Protein AF-A0AAD4E371-F1 (afdb_monomer)

Radius of gyration: 17.2 Å; Cα contacts (8 Å, |Δi|>4): 308; chains: 1; bounding box: 48×37×52 Å

Structure (mmCIF, N/CA/C/O backbone):
data_AF-A0AAD4E371-F1
#
_entry.id   AF-A0AAD4E371-F1
#
loop_
_atom_site.group_PDB
_atom_site.id
_atom_site.type_symbol
_atom_site.label_atom_id
_atom_site.label_alt_id
_atom_site.label_comp_id
_atom_site.label_asym_id
_atom_site.label_entity_id
_atom_site.label_seq_id
_atom_site.pdbx_PDB_ins_code
_atom_site.Cartn_x
_atom_site.Cartn_y
_atom_site.Cartn_z
_atom_site.occupancy
_atom_site.B_iso_or_equiv
_atom_site.auth_seq_id
_atom_site.auth_comp_id
_atom_site.auth_asym_id
_atom_site.auth_atom_id
_atom_site.pdbx_PDB_model_num
ATOM 1 N N . LEU A 1 1 ? 4.417 2.775 -13.208 1.00 77.50 1 LEU A N 1
ATOM 2 C CA . LEU A 1 1 ? 3.669 2.835 -11.925 1.00 77.50 1 LEU A CA 1
ATOM 3 C C . LEU A 1 1 ? 3.104 4.228 -11.634 1.00 77.50 1 LEU A C 1
ATOM 5 O O . LEU A 1 1 ? 1.901 4.334 -11.430 1.00 77.50 1 LEU A O 1
ATOM 9 N N . GLN A 1 2 ? 3.917 5.288 -11.695 1.00 80.25 2 GLN A N 1
ATOM 10 C CA . GLN A 1 2 ? 3.514 6.669 -11.371 1.00 80.25 2 GLN A CA 1
ATOM 11 C C . GLN A 1 2 ? 2.260 7.169 -12.106 1.00 80.25 2 GLN A C 1
ATOM 13 O O . GLN A 1 2 ? 1.297 7.570 -11.461 1.00 80.25 2 GLN A O 1
ATOM 18 N N . THR A 1 3 ? 2.234 7.093 -13.438 1.00 78.88 3 THR A N 1
ATOM 19 C CA . THR A 1 3 ? 1.135 7.654 -14.246 1.00 78.88 3 THR A CA 1
ATOM 20 C C . THR A 1 3 ? -0.135 6.806 -14.201 1.00 78.88 3 THR A C 1
ATOM 22 O O . THR A 1 3 ? -1.232 7.333 -14.089 1.00 78.88 3 THR A O 1
ATOM 25 N N . ILE A 1 4 ? 0.012 5.480 -14.272 1.00 83.75 4 ILE A N 1
ATOM 26 C CA . ILE A 1 4 ? -1.114 4.549 -14.436 1.00 83.75 4 ILE A CA 1
ATOM 27 C C . ILE A 1 4 ? -1.814 4.261 -13.098 1.00 83.75 4 ILE A C 1
ATOM 29 O O . ILE A 1 4 ? -3.037 4.234 -13.033 1.00 83.75 4 ILE A O 1
ATOM 33 N N . PHE A 1 5 ? -1.045 4.070 -12.023 1.00 80.50 5 PHE A N 1
ATOM 34 C CA . PHE A 1 5 ? -1.573 3.761 -10.688 1.00 80.50 5 PHE A CA 1
ATOM 35 C C . PHE A 1 5 ? -1.653 5.004 -9.784 1.00 80.50 5 PHE A C 1
ATOM 37 O O . PHE A 1 5 ? -2.021 4.909 -8.614 1.00 80.50 5 PHE A O 1
ATOM 44 N N . GLY A 1 6 ? -1.265 6.182 -10.288 1.00 83.31 6 GLY A N 1
ATOM 45 C CA . GLY A 1 6 ? -1.187 7.413 -9.497 1.00 83.31 6 GLY A CA 1
ATOM 46 C C . GLY A 1 6 ? -0.118 7.372 -8.396 1.00 83.31 6 GLY A C 1
ATOM 47 O O . GLY A 1 6 ? -0.214 8.125 -7.425 1.00 83.31 6 GLY A O 1
ATOM 48 N N . ALA A 1 7 ? 0.872 6.484 -8.513 1.00 84.31 7 ALA A N 1
ATOM 49 C CA . ALA A 1 7 ? 1.921 6.247 -7.525 1.00 84.31 7 ALA A CA 1
ATOM 50 C C . ALA A 1 7 ? 3.116 7.195 -7.719 1.00 84.31 7 ALA A C 1
ATOM 52 O O . ALA A 1 7 ? 4.220 6.748 -8.011 1.00 84.31 7 ALA A O 1
ATOM 53 N N . ILE A 1 8 ? 2.865 8.506 -7.647 1.00 86.31 8 ILE A N 1
ATOM 54 C CA . ILE A 1 8 ? 3.828 9.577 -7.977 1.00 86.31 8 ILE A CA 1
ATOM 55 C C . ILE A 1 8 ? 5.125 9.419 -7.167 1.00 86.31 8 ILE A C 1
ATOM 57 O O . ILE A 1 8 ? 6.214 9.380 -7.737 1.00 86.31 8 ILE A O 1
ATOM 61 N N . ASP A 1 9 ? 4.993 9.185 -5.863 1.00 87.94 9 ASP A N 1
ATOM 62 C CA . ASP A 1 9 ? 6.121 9.103 -4.926 1.00 87.94 9 ASP A CA 1
ATOM 63 C C . ASP A 1 9 ? 6.618 7.668 -4.706 1.00 87.94 9 ASP A C 1
ATOM 65 O O . ASP A 1 9 ? 7.181 7.343 -3.663 1.00 87.94 9 ASP A O 1
ATOM 69 N N . PHE A 1 10 ? 6.409 6.785 -5.688 1.00 89.62 10 PHE A N 1
ATOM 70 C CA . PHE A 1 10 ? 6.782 5.376 -5.576 1.00 89.62 10 PHE A CA 1
ATOM 71 C C . PHE A 1 10 ? 8.286 5.165 -5.352 1.00 89.62 10 PHE A C 1
ATOM 73 O O . PHE A 1 10 ? 8.659 4.436 -4.441 1.00 89.62 10 PHE A O 1
ATOM 80 N N . ILE A 1 11 ? 9.153 5.809 -6.145 1.00 91.50 11 ILE A N 1
ATOM 81 C CA . ILE A 1 11 ? 10.614 5.642 -6.027 1.00 91.50 11 ILE A CA 1
ATOM 82 C C . ILE A 1 11 ? 11.154 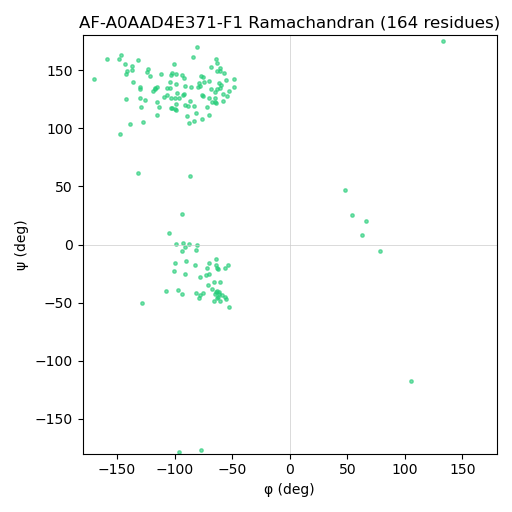6.176 -4.694 1.00 91.50 11 ILE A C 1
ATOM 84 O O . ILE A 1 11 ? 11.859 5.422 -4.026 1.00 91.50 11 ILE A O 1
ATOM 88 N N . PRO A 1 12 ? 10.812 7.403 -4.246 1.00 91.06 12 PRO A N 1
ATOM 89 C CA . PRO A 1 12 ? 11.199 7.862 -2.914 1.00 91.06 12 PRO A CA 1
ATOM 90 C C . PRO A 1 12 ? 10.725 6.921 -1.801 1.00 91.06 12 PRO A C 1
ATOM 92 O O . PRO A 1 12 ? 11.516 6.553 -0.936 1.00 91.06 12 PRO A O 1
ATOM 95 N N . ALA A 1 13 ? 9.466 6.471 -1.854 1.00 91.25 13 ALA A N 1
ATOM 96 C CA . ALA A 1 13 ? 8.906 5.559 -0.861 1.00 91.25 13 ALA A CA 1
ATOM 97 C C . ALA A 1 13 ? 9.607 4.190 -0.853 1.00 91.25 13 ALA A C 1
ATOM 99 O O . ALA A 1 13 ? 9.883 3.642 0.216 1.00 91.25 13 ALA A O 1
ATOM 100 N N . LEU A 1 14 ? 9.927 3.652 -2.033 1.00 91.50 14 LEU A N 1
ATOM 101 C CA . LEU A 1 14 ? 10.691 2.417 -2.170 1.00 91.50 14 LEU A CA 1
ATOM 102 C C . LEU A 1 14 ? 12.111 2.594 -1.629 1.00 91.50 14 LEU A C 1
ATOM 104 O O . LEU A 1 14 ? 12.586 1.732 -0.900 1.00 91.50 14 LEU A O 1
ATOM 108 N N . GLN A 1 15 ? 12.769 3.718 -1.918 1.00 91.31 15 GLN A N 1
ATOM 109 C CA . GLN A 1 15 ? 14.104 4.001 -1.396 1.00 91.31 15 GLN A CA 1
ATOM 110 C C . GLN A 1 15 ? 14.111 4.059 0.134 1.00 91.31 15 GLN A C 1
ATOM 112 O O . GLN A 1 15 ? 15.001 3.491 0.765 1.00 91.31 15 GLN A O 1
ATOM 117 N N . THR A 1 16 ? 13.113 4.702 0.747 1.00 91.44 16 THR A N 1
ATOM 118 C CA . THR A 1 16 ? 12.961 4.718 2.209 1.00 91.44 16 THR A CA 1
ATOM 119 C C . THR A 1 16 ? 12.814 3.304 2.768 1.00 91.44 16 THR A C 1
ATOM 121 O O . THR A 1 16 ? 13.469 2.971 3.754 1.00 91.44 16 THR A O 1
ATOM 124 N N . PHE A 1 17 ? 12.014 2.456 2.115 1.00 91.00 17 PHE A N 1
ATOM 125 C CA . PHE A 1 17 ? 11.850 1.056 2.502 1.00 91.00 17 PHE A CA 1
ATOM 126 C C . PHE A 1 17 ? 13.160 0.261 2.378 1.00 91.00 17 PHE A C 1
ATOM 128 O O . PHE A 1 17 ? 13.545 -0.450 3.306 1.00 91.00 17 PHE A O 1
ATOM 135 N N . LEU A 1 18 ? 13.885 0.420 1.266 1.00 91.38 18 LEU A N 1
ATOM 136 C CA . LEU A 1 18 ? 15.171 -0.244 1.037 1.00 91.38 18 LEU A CA 1
ATOM 137 C C . LEU A 1 18 ? 16.221 0.173 2.066 1.00 91.38 18 LEU A C 1
ATOM 139 O O . LEU A 1 18 ? 16.873 -0.688 2.643 1.00 91.38 18 LEU A O 1
ATOM 143 N N . ASN A 1 19 ? 16.336 1.467 2.364 1.00 91.06 19 ASN A N 1
ATOM 144 C CA . ASN A 1 19 ? 17.277 1.963 3.369 1.00 91.06 19 ASN A CA 1
ATOM 145 C C . ASN A 1 19 ? 16.987 1.387 4.768 1.00 91.06 19 ASN A C 1
ATOM 147 O O . ASN A 1 19 ? 17.912 1.200 5.556 1.00 91.06 19 ASN A O 1
ATOM 151 N N . HIS A 1 20 ? 15.715 1.115 5.079 1.00 90.12 20 HIS A N 1
ATOM 152 C CA . HIS A 1 20 ? 15.304 0.559 6.365 1.00 90.12 20 HIS A CA 1
ATOM 153 C C . HIS A 1 20 ? 15.555 -0.955 6.466 1.00 90.12 20 HIS A C 1
ATOM 155 O O . HIS A 1 20 ? 16.094 -1.421 7.468 1.00 90.12 20 HIS A O 1
ATOM 161 N N . HIS A 1 21 ? 15.193 -1.727 5.435 1.00 87.88 21 HIS A N 1
ATOM 162 C CA . HIS A 1 21 ? 15.287 -3.194 5.458 1.00 87.88 21 HIS A CA 1
ATOM 163 C C . HIS A 1 21 ? 16.623 -3.750 4.941 1.00 87.88 21 HIS A C 1
ATOM 165 O O . HIS A 1 21 ? 17.025 -4.845 5.333 1.00 87.88 21 HIS A O 1
ATOM 171 N N . PHE A 1 22 ? 17.321 -3.004 4.086 1.00 87.88 22 PHE A N 1
ATOM 172 C CA . PHE A 1 22 ? 18.588 -3.384 3.460 1.00 87.88 22 PHE A CA 1
ATOM 173 C C . PHE A 1 22 ? 19.624 -2.247 3.584 1.00 87.88 22 PHE A C 1
ATOM 175 O O . PHE A 1 22 ? 20.125 -1.746 2.580 1.00 87.88 22 PHE A O 1
ATOM 182 N N . PRO A 1 23 ? 20.019 -1.841 4.806 1.00 81.25 23 PRO A N 1
ATOM 183 C CA . PRO A 1 23 ? 20.900 -0.684 5.013 1.00 81.25 23 PRO A CA 1
ATOM 184 C C . PRO A 1 23 ? 22.291 -0.841 4.374 1.00 81.25 23 PRO A C 1
ATOM 186 O O . PRO A 1 23 ? 22.979 0.145 4.126 1.00 81.25 23 PRO A O 1
ATOM 189 N N . CYS A 1 24 ? 22.717 -2.076 4.098 1.00 78.62 24 CYS A N 1
ATOM 190 C CA . CYS A 1 24 ? 23.997 -2.382 3.458 1.00 78.62 24 CYS A CA 1
ATOM 191 C C . CYS A 1 24 ? 23.923 -2.476 1.924 1.00 78.62 24 CYS A C 1
ATOM 193 O O . CYS A 1 24 ? 24.952 -2.728 1.295 1.00 78.62 24 CYS A O 1
ATOM 195 N N . SER A 1 25 ? 22.747 -2.328 1.304 1.00 76.62 25 SER A N 1
ATOM 196 C CA . SER A 1 25 ? 22.634 -2.412 -0.154 1.00 76.62 25 SER A CA 1
ATOM 197 C C . SER A 1 25 ? 23.145 -1.131 -0.812 1.00 76.62 25 SER A C 1
ATOM 199 O O . SER A 1 25 ? 22.697 -0.038 -0.481 1.00 76.62 25 SER A O 1
ATOM 201 N N . SER A 1 26 ? 24.050 -1.262 -1.782 1.00 76.12 26 SER A N 1
ATOM 202 C CA . SER A 1 26 ? 24.550 -0.143 -2.595 1.00 76.12 26 SER A CA 1
ATOM 203 C C . SER A 1 26 ? 23.615 0.240 -3.751 1.00 76.12 26 SER A C 1
ATOM 205 O O . SER A 1 26 ? 23.889 1.197 -4.474 1.00 76.12 26 SER A O 1
ATOM 207 N N . VAL A 1 27 ? 22.530 -0.514 -3.950 1.00 82.44 27 VAL A N 1
ATOM 208 C CA . VAL A 1 27 ? 21.605 -0.349 -5.074 1.00 82.44 27 VAL A CA 1
ATOM 209 C C . VAL A 1 27 ? 20.481 0.606 -4.679 1.00 82.44 27 VAL A C 1
ATOM 211 O O . VAL A 1 27 ? 19.736 0.350 -3.738 1.00 82.44 27 VAL A O 1
ATOM 214 N N . SER A 1 28 ? 20.360 1.710 -5.414 1.00 86.06 28 SER A N 1
ATOM 215 C CA . SER A 1 28 ? 19.286 2.695 -5.252 1.00 86.06 28 SER A CA 1
ATOM 216 C C . SER A 1 28 ? 18.114 2.373 -6.177 1.00 86.06 28 SER A C 1
ATOM 218 O O . SER A 1 28 ? 18.337 1.999 -7.326 1.00 86.06 28 SER A O 1
ATOM 220 N N . ALA A 1 29 ? 16.889 2.599 -5.698 1.00 88.00 29 ALA A N 1
ATOM 221 C CA . ALA A 1 29 ? 15.652 2.525 -6.467 1.00 88.00 29 ALA A CA 1
ATOM 222 C C . ALA A 1 29 ? 15.733 3.386 -7.738 1.00 88.00 29 ALA A C 1
ATOM 224 O O . ALA A 1 29 ? 16.106 4.563 -7.673 1.00 88.00 29 ALA A O 1
ATOM 225 N N . SER A 1 30 ? 15.342 2.821 -8.881 1.00 88.50 30 SER A N 1
ATOM 226 C CA . SER A 1 30 ? 15.383 3.486 -10.183 1.00 88.50 30 SER A CA 1
ATOM 227 C C . SER A 1 30 ? 14.011 3.503 -10.860 1.00 88.50 30 SER A C 1
ATOM 229 O O . SER A 1 30 ? 13.196 2.594 -10.732 1.00 88.50 30 SER A O 1
ATOM 231 N N . ASN A 1 31 ? 13.751 4.553 -11.647 1.00 85.19 31 ASN A N 1
ATOM 232 C CA . ASN A 1 31 ? 12.538 4.648 -12.472 1.00 85.19 31 ASN A CA 1
ATOM 233 C C . ASN A 1 31 ? 12.537 3.657 -13.650 1.00 85.19 31 ASN A C 1
ATOM 235 O O . ASN A 1 31 ? 11.493 3.450 -14.268 1.00 85.19 31 ASN A O 1
ATOM 239 N N . TYR A 1 32 ? 13.698 3.087 -13.982 1.00 84.50 32 TYR A N 1
ATOM 240 C CA . TYR A 1 32 ? 13.867 2.150 -15.094 1.00 84.50 32 TYR A CA 1
ATOM 241 C C . TYR A 1 32 ? 13.720 0.684 -14.673 1.00 84.50 32 TYR A C 1
ATOM 243 O O . TYR A 1 32 ? 13.869 -0.207 -15.510 1.00 84.50 32 TYR A O 1
ATOM 251 N N . ASP A 1 33 ? 13.432 0.430 -13.397 1.00 86.88 33 ASP A N 1
ATOM 252 C CA . ASP A 1 33 ? 13.278 -0.926 -12.897 1.00 86.88 33 ASP A CA 1
ATOM 253 C C . ASP A 1 33 ? 11.934 -1.527 -13.280 1.00 86.88 33 ASP A C 1
ATOM 255 O O . ASP A 1 33 ? 10.886 -0.872 -13.307 1.00 86.88 33 ASP A O 1
ATOM 259 N N . TRP A 1 34 ? 11.979 -2.830 -13.527 1.00 87.44 34 TRP A N 1
ATOM 260 C CA . TRP A 1 34 ? 10.803 -3.637 -13.784 1.00 87.44 34 TRP A CA 1
ATOM 261 C C . TRP A 1 34 ? 10.302 -4.224 -12.470 1.00 87.44 34 TRP A C 1
ATOM 263 O O . TRP A 1 34 ? 11.062 -4.829 -11.714 1.00 87.44 34 TRP A O 1
ATOM 273 N N . PHE A 1 35 ? 9.007 -4.053 -12.218 1.00 89.69 35 PHE A N 1
ATOM 274 C CA . PHE A 1 35 ? 8.333 -4.569 -11.035 1.00 89.69 35 PHE A CA 1
ATOM 275 C C . PHE A 1 35 ? 7.241 -5.543 -11.464 1.00 89.69 35 PHE A C 1
ATOM 277 O O . PHE A 1 35 ? 6.413 -5.211 -12.314 1.00 89.69 35 PHE A O 1
ATOM 284 N N . ASP A 1 36 ? 7.208 -6.714 -10.832 1.00 90.56 36 ASP A N 1
ATOM 285 C CA . ASP A 1 36 ? 6.092 -7.645 -10.968 1.00 90.56 36 ASP A CA 1
ATOM 286 C C . ASP A 1 36 ? 4.922 -7.125 -10.131 1.00 90.56 36 ASP A C 1
ATOM 288 O O . ASP A 1 36 ? 4.976 -7.145 -8.899 1.00 90.56 36 ASP A O 1
ATOM 292 N N . VAL A 1 37 ? 3.878 -6.629 -10.798 1.00 91.88 37 VAL A N 1
ATOM 293 C CA . VAL A 1 37 ? 2.704 -6.010 -10.167 1.00 91.88 37 VAL A CA 1
ATOM 294 C C . VAL A 1 37 ? 1.520 -6.969 -10.198 1.00 91.88 37 VAL A C 1
ATOM 296 O O . VAL A 1 37 ? 1.198 -7.552 -11.233 1.00 91.88 37 VAL A O 1
ATOM 299 N N . PHE A 1 38 ? 0.828 -7.087 -9.071 1.00 90.25 38 PHE A N 1
ATOM 300 C CA . PHE A 1 38 ? -0.350 -7.930 -8.9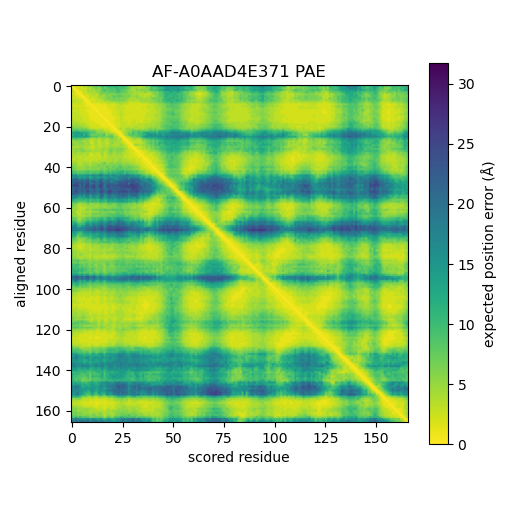13 1.00 90.25 38 PHE A CA 1
ATOM 301 C C . PHE A 1 38 ? -1.625 -7.086 -8.905 1.00 90.25 38 PHE A C 1
ATOM 303 O O . PHE A 1 38 ? -1.682 -6.036 -8.274 1.00 90.25 38 PHE A O 1
ATOM 310 N N . LYS A 1 39 ? -2.681 -7.583 -9.561 1.00 87.62 39 LYS A N 1
ATOM 311 C CA . LYS A 1 39 ? -4.021 -6.964 -9.543 1.00 87.62 39 LYS A CA 1
ATOM 312 C C . LYS A 1 39 ? -4.672 -7.044 -8.158 1.00 87.62 39 LYS A C 1
ATOM 314 O O . LYS A 1 39 ? -5.400 -6.144 -7.746 1.00 87.62 39 LYS A O 1
ATOM 319 N N . SER A 1 40 ? -4.471 -8.173 -7.486 1.00 88.44 40 SER A N 1
ATOM 320 C CA . SER A 1 40 ? -5.066 -8.470 -6.190 1.00 88.44 40 SER A CA 1
ATOM 321 C C . SER A 1 40 ? -4.278 -9.545 -5.460 1.00 88.44 40 SER A C 1
ATOM 323 O O . SER A 1 40 ? -3.611 -10.356 -6.107 1.00 88.44 40 SER A O 1
ATOM 325 N N . ILE A 1 41 ? -4.440 -9.621 -4.145 1.00 86.25 41 ILE A N 1
ATOM 326 C CA . ILE A 1 41 ? -3.896 -10.696 -3.322 1.00 86.25 41 ILE A CA 1
ATOM 327 C C 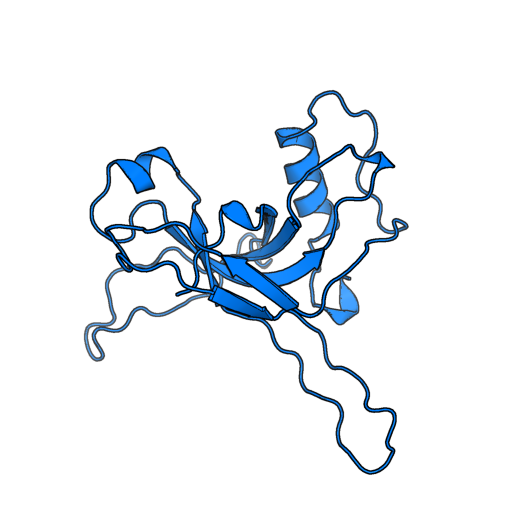. ILE A 1 41 ? -4.917 -11.170 -2.289 1.00 86.25 41 ILE A C 1
ATOM 329 O O . ILE A 1 41 ? -5.802 -10.420 -1.883 1.00 86.25 41 ILE A O 1
ATOM 333 N N . LEU A 1 42 ? -4.784 -12.426 -1.871 1.00 85.06 42 LEU A N 1
ATOM 334 C CA . LEU A 1 42 ? -5.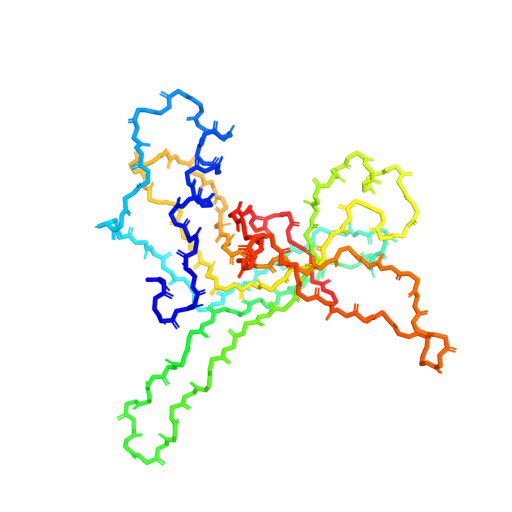505 -12.987 -0.736 1.00 85.06 42 LEU A CA 1
ATOM 335 C C . LEU A 1 42 ? -4.563 -13.045 0.465 1.00 85.06 42 LEU A C 1
ATOM 337 O O . LEU A 1 42 ? -3.545 -13.739 0.418 1.00 85.06 42 LEU A O 1
ATOM 341 N N . LEU A 1 43 ? -4.899 -12.323 1.530 1.00 78.44 43 LEU A N 1
ATOM 342 C CA . LEU A 1 43 ? -4.185 -12.380 2.800 1.00 78.44 43 LEU A CA 1
ATOM 343 C C . LEU A 1 43 ? -4.938 -13.282 3.771 1.00 78.44 43 LEU A C 1
ATOM 345 O O . LEU A 1 43 ? -6.123 -13.087 4.026 1.00 78.44 43 LEU A O 1
ATOM 349 N N . ILE A 1 44 ? -4.235 -14.267 4.327 1.00 75.00 44 ILE A N 1
ATOM 350 C CA . ILE A 1 44 ? -4.727 -15.022 5.479 1.00 75.00 44 ILE A CA 1
ATOM 351 C C . ILE A 1 44 ? -4.280 -14.251 6.710 1.00 75.00 44 ILE A C 1
ATOM 353 O O . ILE A 1 44 ? -3.101 -14.297 7.070 1.00 75.00 44 ILE A O 1
ATOM 357 N N . LEU A 1 45 ? -5.205 -13.547 7.350 1.00 67.56 45 LEU A N 1
ATOM 358 C CA . LEU A 1 45 ? -4.882 -12.865 8.592 1.00 67.56 45 LEU A CA 1
ATOM 359 C C . LEU A 1 45 ? -4.900 -13.862 9.758 1.00 67.56 45 LEU A C 1
ATOM 361 O O . LEU A 1 45 ? -5.800 -14.713 9.843 1.00 67.56 45 LEU A O 1
ATOM 365 N N . PRO A 1 46 ? -3.899 -13.799 10.655 1.00 61.78 46 PRO A N 1
ATOM 366 C CA . PRO A 1 46 ? -3.928 -14.582 11.876 1.00 61.78 46 PRO A CA 1
ATOM 367 C C . PRO A 1 46 ? -5.121 -14.148 12.733 1.00 61.78 46 PRO A C 1
ATOM 369 O O . PRO A 1 46 ? -5.618 -13.028 12.619 1.00 61.78 46 PRO A O 1
ATOM 372 N N . LYS A 1 47 ? -5.577 -15.056 13.601 1.00 59.28 47 LYS A N 1
ATOM 373 C CA . LYS A 1 47 ? -6.629 -14.754 14.576 1.00 59.28 47 LYS A CA 1
ATOM 374 C C . LYS A 1 47 ? -6.207 -13.536 15.391 1.00 59.28 47 LYS A C 1
ATOM 376 O O . LYS A 1 47 ? -5.097 -13.526 15.925 1.00 59.28 47 LYS A O 1
ATOM 381 N N . ASN A 1 48 ? -7.071 -12.534 15.464 1.00 60.19 48 ASN A N 1
ATOM 382 C CA . ASN A 1 48 ? -6.783 -11.293 16.160 1.00 60.19 48 ASN A CA 1
ATOM 383 C C . ASN A 1 48 ? -7.935 -11.000 17.117 1.00 60.19 48 ASN A C 1
ATOM 385 O O . ASN A 1 48 ? -9.065 -10.803 16.670 1.00 60.19 48 ASN A O 1
ATOM 389 N N . SER A 1 49 ? -7.632 -10.946 18.415 1.00 54.97 49 SER A N 1
ATOM 390 C CA . SER A 1 49 ? -8.597 -10.687 19.491 1.00 54.97 49 SER A CA 1
ATOM 391 C C . SER A 1 49 ? -9.367 -9.376 19.320 1.00 54.97 49 SER A C 1
ATOM 393 O O . SER A 1 49 ? -10.436 -9.221 19.900 1.00 54.97 49 SER A O 1
ATOM 395 N N . HIS A 1 50 ? -8.845 -8.439 18.525 1.00 56.66 50 HIS A N 1
ATOM 396 C CA . HIS A 1 50 ? -9.462 -7.137 18.281 1.00 56.66 50 HIS A CA 1
ATOM 397 C C . HIS A 1 50 ? -10.428 -7.114 17.085 1.00 56.66 50 HIS A C 1
ATOM 399 O O . HIS A 1 50 ? -11.185 -6.158 16.955 1.00 56.66 50 HIS A O 1
ATOM 405 N N . VAL A 1 51 ? -10.420 -8.138 16.217 1.00 57.97 51 VAL A N 1
ATOM 406 C CA . VAL A 1 51 ? -11.206 -8.144 14.964 1.00 57.97 51 VAL A CA 1
ATOM 407 C C . VAL A 1 51 ? -12.051 -9.412 14.815 1.00 57.97 51 VAL A C 1
ATOM 409 O O . VAL A 1 51 ? -13.247 -9.324 14.547 1.00 57.97 51 VAL A O 1
ATOM 412 N N . SER A 1 52 ? -11.458 -10.601 14.980 1.00 56.62 52 SER A N 1
ATOM 413 C CA . SER A 1 52 ? -12.166 -11.886 14.890 1.00 56.62 52 SER A CA 1
ATOM 414 C C . SER A 1 52 ? -11.300 -13.069 15.352 1.00 56.62 52 SER A C 1
ATOM 416 O O . SER A 1 52 ? -10.114 -13.164 15.024 1.00 56.62 52 SER A O 1
ATOM 418 N N . ASP A 1 53 ? -11.923 -14.039 16.029 1.00 59.12 53 ASP A N 1
ATOM 419 C CA . ASP A 1 53 ? -11.301 -15.301 16.470 1.00 59.12 53 ASP A CA 1
ATOM 420 C C . ASP A 1 53 ? -11.198 -16.376 15.366 1.00 59.12 53 ASP A C 1
ATOM 422 O O . ASP A 1 53 ? -10.694 -17.490 15.595 1.00 59.12 53 ASP A O 1
ATOM 426 N N . LEU A 1 54 ? -11.667 -16.073 14.151 1.00 60.00 54 LEU A N 1
ATOM 427 C CA . LEU A 1 54 ? -11.619 -16.964 12.992 1.00 60.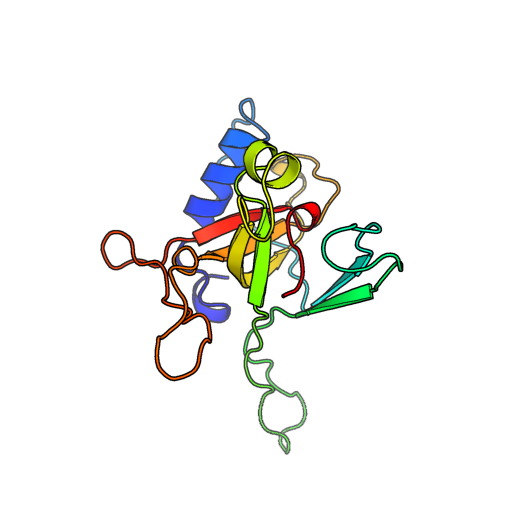00 54 LEU A CA 1
ATOM 428 C C . LEU A 1 54 ? -10.507 -16.551 12.022 1.00 60.00 54 LEU A C 1
ATOM 430 O O . LEU A 1 54 ? -10.215 -15.376 11.832 1.00 60.00 54 LEU A O 1
ATOM 434 N N . LYS A 1 55 ? -9.885 -17.546 11.374 1.00 62.50 55 LYS A N 1
ATOM 435 C CA . LYS A 1 55 ? -9.029 -17.277 10.212 1.00 62.50 55 LYS A CA 1
ATOM 436 C C . LYS A 1 55 ? -9.933 -16.776 9.091 1.00 62.50 55 LYS A C 1
ATOM 438 O O . LYS A 1 55 ? -10.850 -17.490 8.691 1.00 62.50 55 LYS A O 1
ATOM 443 N N . TRP A 1 56 ? -9.652 -15.586 8.589 1.00 68.94 56 TRP A N 1
ATOM 444 C CA . TRP A 1 56 ? -10.389 -14.953 7.504 1.00 68.94 56 TRP A CA 1
ATOM 445 C C . TRP A 1 56 ? -9.449 -14.654 6.336 1.00 68.94 56 TRP A C 1
ATOM 447 O O . TRP A 1 56 ? -8.248 -14.429 6.520 1.00 68.94 56 TRP A O 1
ATOM 457 N N . LEU A 1 57 ? -10.000 -14.779 5.129 1.00 73.81 57 LEU A N 1
ATOM 458 C CA . LEU A 1 57 ? -9.319 -14.511 3.869 1.00 73.81 57 LEU A CA 1
ATOM 459 C C . LEU A 1 57 ? -9.731 -13.127 3.393 1.00 73.81 57 LEU A C 1
ATOM 461 O O . LEU A 1 57 ? -10.893 -12.918 3.049 1.00 73.81 57 LEU A O 1
ATOM 465 N N . ASN A 1 58 ? -8.761 -12.227 3.321 1.00 76.31 58 ASN A N 1
ATOM 466 C CA . ASN A 1 58 ? -8.984 -10.857 2.897 1.00 76.31 58 ASN A CA 1
ATOM 467 C C . ASN A 1 58 ? -8.510 -10.684 1.464 1.00 76.31 58 ASN A C 1
ATOM 469 O O . ASN A 1 58 ? -7.334 -10.889 1.154 1.00 76.31 58 ASN A O 1
ATOM 473 N N . HIS A 1 59 ? -9.447 -10.348 0.582 1.00 85.31 59 HIS A N 1
ATOM 474 C CA . HIS A 1 59 ? -9.157 -10.046 -0.812 1.00 85.31 59 HIS A CA 1
ATOM 475 C C . HIS A 1 59 ? -8.867 -8.560 -0.938 1.00 85.31 59 HIS A C 1
ATOM 477 O O . HIS A 1 59 ? -9.771 -7.751 -0.775 1.00 85.31 59 HIS A O 1
ATOM 483 N N . LEU A 1 60 ? -7.607 -8.228 -1.211 1.00 85.94 60 LEU A N 1
ATOM 484 C CA . LEU A 1 60 ? -7.170 -6.856 -1.437 1.00 85.94 60 LEU A CA 1
ATOM 485 C C . LEU A 1 60 ? -6.895 -6.641 -2.921 1.00 85.94 60 LEU A C 1
ATOM 487 O O . LEU A 1 60 ? -6.150 -7.411 -3.535 1.00 85.94 60 LEU A O 1
ATOM 491 N N . GLN A 1 61 ? -7.473 -5.592 -3.489 1.00 88.25 61 GLN A N 1
ATOM 492 C CA . GLN A 1 61 ? -7.375 -5.209 -4.889 1.00 88.25 61 GLN A CA 1
ATOM 493 C C . GLN A 1 61 ? -6.694 -3.849 -5.040 1.00 88.25 61 GLN A C 1
ATOM 495 O O . GLN A 1 61 ? -7.019 -2.871 -4.366 1.00 88.25 61 GLN A O 1
ATOM 500 N N . ALA A 1 62 ? -5.751 -3.792 -5.975 1.00 89.62 62 ALA A N 1
ATOM 501 C CA . ALA A 1 62 ? -5.089 -2.562 -6.368 1.00 89.62 62 ALA A CA 1
ATOM 502 C C . ALA A 1 62 ? -4.752 -2.650 -7.850 1.00 89.62 62 ALA A C 1
ATOM 504 O O . ALA A 1 62 ? -3.743 -3.238 -8.250 1.00 89.62 62 ALA A O 1
ATOM 505 N N . HIS A 1 63 ? -5.626 -2.101 -8.686 1.00 87.75 63 HIS A N 1
ATOM 506 C CA . HIS A 1 63 ? -5.412 -2.105 -10.120 1.00 87.75 63 HIS A CA 1
ATOM 507 C C . HIS A 1 63 ? -5.873 -0.807 -10.776 1.00 87.75 63 HIS A C 1
ATOM 509 O O . HIS A 1 63 ? -6.857 -0.191 -10.358 1.00 87.75 63 HIS A O 1
ATOM 515 N N . PRO A 1 64 ? -5.176 -0.385 -11.839 1.00 87.06 64 PRO A N 1
ATOM 516 C CA . PRO A 1 64 ? -5.532 0.815 -12.563 1.00 87.06 64 PRO A CA 1
ATOM 517 C C . PRO A 1 64 ? -6.742 0.507 -13.459 1.00 87.06 64 PRO A C 1
ATOM 519 O O . PRO A 1 64 ? -7.252 -0.621 -13.438 1.00 87.06 64 PRO A O 1
ATOM 522 N N . PRO A 1 65 ? -7.216 1.462 -14.273 1.00 85.69 65 PRO A N 1
ATOM 523 C CA . PRO A 1 65 ? -8.211 1.147 -15.283 1.00 85.69 65 PRO A CA 1
ATOM 524 C C . PRO A 1 65 ? -7.672 0.056 -16.215 1.00 85.69 65 PRO A C 1
ATOM 526 O O . PRO A 1 65 ? -6.592 0.208 -16.791 1.00 85.69 65 PRO A O 1
ATOM 529 N N . ILE A 1 66 ? -8.395 -1.058 -16.334 1.00 82.12 66 ILE A N 1
ATOM 530 C CA . ILE A 1 66 ? -7.980 -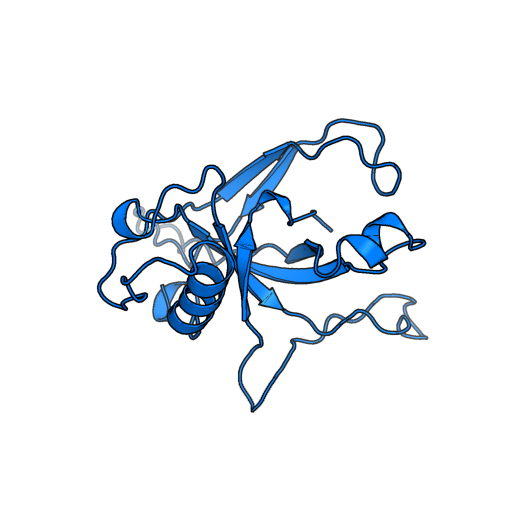2.180 -17.184 1.00 82.12 66 ILE A CA 1
ATOM 531 C C . ILE A 1 66 ? -8.740 -2.055 -18.506 1.00 82.12 66 ILE A C 1
ATOM 533 O O . ILE A 1 66 ? -9.975 -2.151 -18.498 1.00 82.12 66 ILE A O 1
ATOM 537 N N . PRO A 1 67 ? -8.045 -1.833 -19.639 1.00 79.75 67 PRO A N 1
ATOM 538 C CA . PRO A 1 67 ? -8.698 -1.804 -20.936 1.00 79.75 67 PRO A CA 1
ATOM 539 C C . PRO A 1 67 ? -9.290 -3.182 -21.219 1.00 79.75 67 PRO A C 1
ATOM 541 O O . PRO A 1 67 ? -8.646 -4.209 -21.003 1.00 79.75 67 PRO A O 1
ATOM 544 N N . ASN A 1 68 ? -10.536 -3.205 -21.679 1.00 77.31 68 ASN A N 1
ATOM 545 C CA . ASN A 1 68 ? -11.174 -4.450 -22.061 1.00 77.31 68 ASN A CA 1
ATOM 546 C C . ASN A 1 68 ? -10.816 -4.774 -23.515 1.00 77.31 68 ASN A C 1
ATOM 548 O O . ASN A 1 68 ? -10.841 -3.892 -24.371 1.00 77.31 68 ASN A O 1
ATOM 552 N N . HIS A 1 69 ? -10.472 -6.032 -23.790 1.00 70.44 69 HIS A N 1
ATOM 553 C CA . HIS A 1 69 ? -10.142 -6.480 -25.145 1.00 70.44 69 HIS A CA 1
ATOM 554 C C . HIS A 1 69 ? -11.391 -6.515 -26.043 1.00 70.44 69 HIS A C 1
ATOM 556 O O . HIS A 1 69 ? -11.309 -6.397 -27.263 1.00 70.44 69 HIS A O 1
ATOM 562 N N . GLU A 1 70 ? -12.573 -6.664 -25.445 1.00 74.81 70 GLU A N 1
ATOM 563 C CA . GLU A 1 70 ? -13.841 -6.637 -26.165 1.00 74.81 70 GLU A CA 1
ATOM 564 C C . GLU A 1 70 ? -14.289 -5.190 -26.416 1.00 74.81 70 GLU A C 1
ATOM 566 O O . GLU A 1 70 ? -14.690 -4.489 -25.487 1.00 74.81 70 GLU A O 1
ATOM 571 N N . HIS A 1 71 ? -14.305 -4.767 -27.685 1.00 65.75 71 HIS A N 1
ATOM 572 C CA . HIS A 1 71 ? -14.723 -3.424 -28.124 1.00 65.75 71 HIS A CA 1
ATOM 573 C C . HIS A 1 71 ? -16.117 -2.977 -27.639 1.00 65.75 71 HIS A C 1
ATOM 575 O O . HIS A 1 71 ? -16.430 -1.792 -27.690 1.00 65.75 71 HIS A O 1
ATOM 581 N N . CYS A 1 72 ? -16.965 -3.906 -27.188 1.00 68.56 72 CYS A N 1
ATOM 582 C CA . CYS A 1 72 ? -18.334 -3.625 -26.749 1.00 68.56 72 CYS A CA 1
ATOM 583 C C . CYS A 1 72 ? -18.476 -3.379 -25.240 1.00 68.56 72 CYS A C 1
ATOM 585 O O . CYS A 1 72 ? -19.576 -3.057 -24.792 1.00 68.56 72 CYS A O 1
ATOM 587 N N . LYS A 1 73 ? -17.413 -3.540 -24.440 1.00 75.31 73 LYS A N 1
ATOM 588 C CA . LYS A 1 73 ? -17.473 -3.334 -22.987 1.00 75.31 73 LYS A CA 1
ATOM 589 C C . LYS A 1 73 ? -16.598 -2.152 -22.570 1.00 75.31 73 LYS A C 1
ATOM 591 O O . LYS A 1 73 ? -15.458 -2.057 -23.025 1.00 75.31 73 LYS A O 1
ATOM 596 N N . PRO A 1 74 ? -17.090 -1.269 -21.683 1.00 75.62 74 PRO A N 1
ATOM 597 C CA . PRO A 1 74 ? -16.260 -0.209 -21.131 1.00 75.62 74 PRO A CA 1
ATOM 598 C C . PRO A 1 74 ? -15.073 -0.808 -20.361 1.00 75.62 74 PRO A C 1
ATOM 600 O O . PRO A 1 74 ? -15.152 -1.924 -19.835 1.00 75.62 74 PRO A O 1
ATOM 603 N N . ALA A 1 75 ? -13.966 -0.064 -20.307 1.00 80.12 75 ALA A N 1
ATOM 604 C CA . ALA A 1 75 ? -12.810 -0.427 -19.495 1.00 80.12 75 ALA A CA 1
ATOM 605 C C . ALA A 1 75 ? -13.232 -0.616 -18.031 1.00 80.12 75 ALA A C 1
ATOM 607 O O . ALA A 1 75 ? -14.068 0.135 -17.519 1.00 80.12 75 ALA A O 1
ATOM 608 N N . ALA A 1 76 ? -12.649 -1.605 -17.352 1.00 82.44 76 ALA A N 1
ATOM 609 C CA . ALA A 1 76 ? -12.887 -1.755 -15.924 1.00 82.44 76 ALA A CA 1
ATOM 610 C C . ALA A 1 76 ? -12.310 -0.522 -15.207 1.00 82.44 76 ALA A C 1
ATOM 612 O O . ALA A 1 76 ? -11.167 -0.150 -15.499 1.00 82.44 76 ALA A O 1
ATOM 613 N N . PRO A 1 77 ? -13.068 0.124 -14.304 1.00 85.69 77 PRO A N 1
ATOM 614 C CA . PRO A 1 77 ? -12.576 1.288 -13.580 1.00 85.69 77 PRO A CA 1
ATOM 615 C C . PRO A 1 77 ? -11.388 0.911 -12.686 1.00 85.69 77 PRO A C 1
ATOM 617 O O . PRO A 1 77 ? -11.187 -0.258 -12.349 1.00 85.69 77 PRO A O 1
ATOM 620 N N . ALA A 1 78 ? -10.595 1.912 -12.303 1.00 87.44 78 ALA A N 1
ATOM 621 C CA . ALA A 1 78 ? -9.552 1.718 -11.301 1.00 87.44 78 ALA A CA 1
ATOM 622 C C . ALA A 1 78 ? -10.173 1.289 -9.965 1.00 87.44 78 ALA A C 1
ATOM 624 O O . ALA A 1 78 ? -11.194 1.849 -9.559 1.00 87.44 78 ALA A O 1
ATOM 625 N N . HIS A 1 79 ? -9.534 0.343 -9.279 1.00 89.88 79 HIS A N 1
ATOM 626 C CA . HIS A 1 79 ? -9.948 -0.120 -7.957 1.00 89.88 79 HIS A CA 1
ATOM 627 C C . HIS A 1 79 ? -8.753 -0.106 -7.008 1.00 89.88 79 HIS A C 1
ATOM 629 O O . HIS A 1 79 ? -7.711 -0.687 -7.316 1.00 89.88 79 HIS A O 1
ATOM 635 N N . PHE A 1 80 ? -8.910 0.568 -5.871 1.00 90.44 80 PHE A N 1
ATOM 636 C CA . PHE A 1 80 ? -7.866 0.758 -4.867 1.00 90.44 80 PHE A CA 1
ATOM 637 C C . PHE A 1 80 ? -8.471 0.604 -3.477 1.00 90.44 80 PHE A C 1
ATOM 639 O O . PHE A 1 80 ? -9.153 1.518 -2.995 1.00 90.44 80 PHE A O 1
ATOM 646 N N . ASP A 1 81 ? -8.223 -0.546 -2.860 1.00 90.81 81 ASP A N 1
ATOM 647 C CA . ASP A 1 81 ? -8.791 -0.880 -1.557 1.00 90.81 81 ASP A CA 1
ATOM 648 C C . ASP A 1 81 ? -8.222 -0.003 -0.447 1.00 90.81 81 ASP A C 1
ATOM 650 O O . ASP A 1 81 ? -7.095 0.491 -0.516 1.00 90.81 81 ASP A O 1
ATOM 654 N N . VAL A 1 82 ? -9.020 0.182 0.599 1.00 89.94 82 VAL A N 1
ATOM 655 C CA . VAL A 1 82 ? -8.623 0.889 1.814 1.00 89.94 82 VAL A CA 1
ATOM 656 C C . VAL A 1 82 ? -8.435 -0.134 2.924 1.00 89.94 82 VAL A C 1
ATOM 658 O O . VAL A 1 82 ? -9.249 -1.040 3.089 1.00 89.94 82 VAL A O 1
ATOM 661 N N . ALA A 1 83 ? -7.348 0.007 3.670 1.00 89.00 83 ALA A N 1
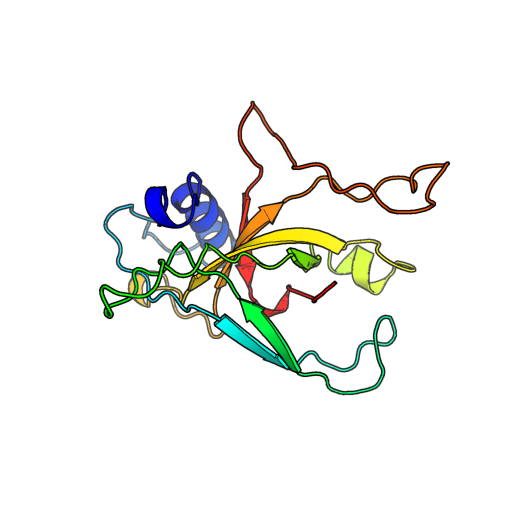ATOM 662 C CA . ALA A 1 83 ? -6.966 -0.913 4.725 1.00 89.00 83 ALA A CA 1
ATOM 663 C C . ALA A 1 83 ? -6.342 -0.153 5.902 1.00 89.00 83 ALA A C 1
ATOM 665 O O . ALA A 1 83 ? -5.791 0.939 5.740 1.00 89.00 83 ALA A O 1
ATOM 666 N N . PHE A 1 84 ? -6.414 -0.740 7.090 1.00 87.50 84 PHE A N 1
ATOM 667 C CA . PHE A 1 84 ? -5.578 -0.354 8.216 1.00 87.50 84 PHE A CA 1
ATOM 668 C C . PHE A 1 84 ? -4.166 -0.891 8.015 1.00 87.50 84 PHE A C 1
ATOM 670 O O . PHE A 1 84 ? -3.959 -1.986 7.504 1.00 87.50 84 PHE A O 1
ATOM 677 N N . VAL A 1 85 ? -3.173 -0.126 8.436 1.00 87.81 85 VAL A N 1
ATOM 678 C CA . VAL A 1 85 ? -1.777 -0.545 8.402 1.00 87.81 85 VAL A CA 1
ATOM 679 C C . VAL A 1 85 ? -1.181 -0.296 9.774 1.00 87.81 85 VAL A C 1
ATOM 681 O O . VAL A 1 85 ? -1.392 0.769 10.365 1.00 87.81 85 VAL A O 1
ATOM 684 N N . VAL A 1 86 ? -0.457 -1.286 10.287 1.00 86.31 86 VAL A N 1
ATOM 685 C CA . VAL A 1 86 ? 0.262 -1.181 11.555 1.00 86.31 86 VAL A CA 1
ATOM 686 C C . VAL A 1 86 ? 1.431 -0.225 11.354 1.00 86.31 86 VAL A C 1
ATOM 688 O O . VAL A 1 86 ? 2.368 -0.515 10.613 1.00 86.31 86 VAL A O 1
ATOM 691 N N . LYS A 1 87 ? 1.358 0.943 11.992 1.00 83.69 87 LYS A N 1
ATOM 692 C CA . LYS A 1 87 ? 2.423 1.951 11.954 1.00 83.69 87 LYS A CA 1
ATOM 693 C C . LYS A 1 87 ? 3.327 1.855 13.173 1.00 83.69 87 LYS A C 1
ATOM 695 O O . LYS A 1 87 ? 4.535 2.031 13.051 1.00 83.69 87 LYS A O 1
ATOM 700 N N . ASP A 1 88 ? 2.731 1.590 14.330 1.00 82.56 88 ASP A N 1
ATOM 701 C CA . ASP A 1 88 ? 3.440 1.411 15.589 1.00 82.56 88 ASP A CA 1
ATOM 702 C C . ASP A 1 88 ? 3.011 0.081 16.212 1.00 82.56 88 ASP A C 1
ATOM 704 O O . ASP A 1 88 ? 1.897 -0.070 16.714 1.00 82.56 88 ASP A O 1
ATOM 708 N N . CYS A 1 89 ? 3.909 -0.901 16.133 1.00 78.25 89 CYS A N 1
ATOM 709 C CA . CYS A 1 89 ? 3.690 -2.241 16.664 1.00 78.25 89 CYS A CA 1
ATOM 710 C C . CYS A 1 89 ? 3.580 -2.260 18.192 1.00 78.25 89 CYS A C 1
ATOM 712 O O . CYS A 1 89 ? 2.877 -3.118 18.728 1.00 78.25 89 CYS A O 1
ATOM 714 N N . ASP A 1 90 ? 4.281 -1.367 18.891 1.00 81.06 90 ASP A N 1
ATOM 715 C CA . ASP A 1 90 ? 4.296 -1.342 20.352 1.00 81.06 90 ASP A CA 1
ATOM 716 C C . ASP A 1 90 ? 3.015 -0.689 20.869 1.00 81.06 90 ASP A C 1
ATOM 718 O O . ASP A 1 90 ? 2.356 -1.255 21.747 1.00 81.06 90 ASP A O 1
ATOM 722 N N . ALA A 1 91 ? 2.587 0.417 20.251 1.00 78.94 91 ALA A N 1
ATOM 723 C CA . ALA A 1 91 ? 1.274 1.011 20.503 1.00 78.94 91 ALA A CA 1
ATOM 724 C C . ALA A 1 91 ? 0.132 0.049 20.136 1.00 78.94 91 ALA A C 1
ATOM 726 O O . ALA A 1 91 ? -0.805 -0.095 20.911 1.00 78.94 91 ALA A O 1
ATOM 727 N N . TRP A 1 92 ? 0.239 -0.686 19.023 1.00 77.44 92 TRP A N 1
ATOM 728 C CA . TRP A 1 92 ? -0.773 -1.673 18.629 1.00 77.44 92 TRP A CA 1
ATOM 729 C C . TRP A 1 92 ? -0.913 -2.831 19.627 1.00 77.44 92 TRP A C 1
ATOM 731 O O . TRP A 1 92 ? -2.018 -3.284 19.913 1.00 77.44 92 TRP A O 1
ATOM 741 N N . LYS A 1 93 ? 0.199 -3.325 20.183 1.00 75.88 93 LYS A N 1
ATOM 742 C CA . LYS A 1 93 ? 0.177 -4.440 21.146 1.00 75.88 93 LYS A CA 1
ATOM 743 C C . LYS A 1 93 ? -0.248 -4.025 22.552 1.00 75.88 93 LYS A C 1
ATOM 745 O O . LYS A 1 93 ? -0.709 -4.875 23.310 1.00 75.88 93 LYS A O 1
ATOM 750 N N . SER A 1 94 ? -0.006 -2.770 22.923 1.00 77.44 94 SER A N 1
ATOM 751 C CA . SER A 1 94 ? -0.266 -2.252 24.272 1.00 77.44 94 SER A CA 1
ATOM 752 C C . SER A 1 94 ? -1.561 -1.449 24.381 1.00 77.44 94 SER A C 1
ATOM 754 O O . SER A 1 94 ? -2.100 -1.317 25.480 1.00 77.44 94 SER A O 1
ATOM 756 N N . GLY A 1 95 ? -2.046 -0.914 23.262 1.00 65.00 95 GLY A N 1
ATOM 757 C CA . GLY A 1 95 ? -3.199 -0.032 23.195 1.00 65.00 95 GLY A CA 1
ATOM 758 C C . GLY A 1 95 ? -4.538 -0.759 23.236 1.00 65.00 95 GLY A C 1
ATOM 759 O O . GLY A 1 95 ? -4.638 -1.984 23.123 1.00 65.00 95 GLY A O 1
ATOM 760 N N . THR A 1 96 ? -5.600 0.026 23.390 1.00 63.44 96 THR A N 1
ATOM 761 C CA . THR A 1 96 ? -6.980 -0.467 23.379 1.00 63.44 96 THR A CA 1
ATOM 762 C C . THR A 1 96 ? -7.707 0.121 22.180 1.00 63.44 96 THR A C 1
ATOM 764 O O . THR A 1 96 ? -8.002 1.310 22.162 1.00 63.44 96 THR A O 1
ATOM 767 N N . GLY A 1 97 ? -8.048 -0.703 21.189 1.00 73.75 97 GLY A N 1
ATOM 768 C CA . GLY A 1 97 ? -8.842 -0.263 20.038 1.00 73.75 97 GLY A CA 1
ATOM 769 C C . GLY A 1 97 ? -8.006 -0.115 18.774 1.00 73.75 97 GLY A C 1
ATOM 770 O O . GLY A 1 97 ? -7.520 -1.123 18.286 1.00 73.75 97 GLY A O 1
ATOM 771 N N . LEU A 1 98 ? -7.897 1.100 18.224 1.00 75.06 98 LEU A N 1
ATOM 772 C CA . LEU A 1 98 ? -7.232 1.398 16.939 1.00 75.06 98 LEU A CA 1
ATOM 773 C C . LEU A 1 98 ? -5.855 2.069 17.104 1.00 75.06 98 LEU A C 1
ATOM 775 O O . LEU A 1 98 ? -5.276 2.550 16.129 1.00 75.06 98 LEU A O 1
ATOM 779 N N . ASP A 1 99 ? -5.330 2.117 18.328 1.00 79.31 99 ASP A N 1
ATOM 780 C CA . ASP A 1 99 ? -4.041 2.740 18.626 1.00 79.31 99 ASP A CA 1
ATOM 781 C C . ASP A 1 99 ? -2.904 2.056 17.855 1.00 79.31 99 ASP A C 1
ATOM 783 O O . ASP A 1 99 ? -2.827 0.835 17.778 1.00 79.31 99 ASP A O 1
ATOM 787 N N . GLY A 1 100 ? -2.011 2.838 17.247 1.00 79.38 100 GLY A N 1
ATOM 788 C CA . GLY A 1 100 ? -0.914 2.307 16.428 1.00 79.38 100 GLY A CA 1
ATOM 789 C C . GLY A 1 100 ? -1.313 1.854 15.015 1.00 79.38 100 GLY A C 1
ATOM 790 O O . GLY A 1 100 ? -0.424 1.558 14.206 1.00 79.38 100 GLY A O 1
ATOM 791 N N . LEU A 1 101 ? -2.608 1.865 14.674 1.00 85.19 101 LEU A N 1
ATOM 792 C CA . LEU A 1 101 ? -3.098 1.674 13.308 1.00 85.19 101 LEU A CA 1
ATOM 793 C C . LEU A 1 101 ? -3.300 3.014 12.601 1.00 85.19 101 LEU A C 1
ATOM 795 O O . LEU A 1 101 ? -3.718 4.012 13.187 1.00 85.19 101 LEU A O 1
ATOM 799 N N . GLN A 1 102 ? -3.054 3.027 11.296 1.00 86.69 102 GLN A N 1
ATOM 800 C CA . GLN A 1 102 ? -3.388 4.161 10.445 1.00 86.69 102 GLN A CA 1
ATOM 801 C C . GLN A 1 102 ? -4.032 3.668 9.151 1.00 86.69 102 GLN A C 1
ATOM 803 O O . GLN A 1 102 ? -3.623 2.657 8.583 1.00 86.69 102 GLN A O 1
ATOM 808 N N . VAL A 1 103 ? -5.061 4.375 8.684 1.00 89.06 103 VAL A N 1
ATOM 809 C CA . VAL A 1 103 ? -5.770 4.013 7.454 1.00 89.06 103 VAL A CA 1
ATOM 810 C C . VAL A 1 103 ? -4.952 4.441 6.239 1.00 89.06 103 VAL A C 1
ATOM 812 O O . VAL A 1 103 ? -4.426 5.558 6.183 1.00 89.06 103 VAL A O 1
ATOM 815 N N . ALA A 1 104 ? -4.873 3.567 5.241 1.00 90.62 104 ALA A N 1
ATOM 816 C CA . ALA A 1 104 ? -4.196 3.828 3.984 1.00 90.62 104 ALA A CA 1
ATOM 817 C C . ALA A 1 104 ? -4.957 3.236 2.791 1.00 90.62 104 ALA A C 1
ATOM 819 O O . ALA A 1 104 ? -5.623 2.208 2.894 1.00 90.62 104 ALA A O 1
ATOM 820 N N . GLN A 1 105 ? -4.838 3.889 1.639 1.00 91.69 105 GLN A N 1
ATOM 821 C CA . GLN A 1 105 ? -5.321 3.381 0.361 1.00 91.69 105 GLN A CA 1
ATOM 822 C C . GLN A 1 105 ? -4.198 2.625 -0.352 1.00 91.69 105 GLN A C 1
ATOM 824 O O . GLN A 1 105 ? -3.102 3.159 -0.534 1.00 91.69 105 GLN A O 1
ATOM 829 N N . ILE A 1 106 ? -4.478 1.402 -0.785 1.00 92.00 106 ILE A N 1
ATOM 830 C CA . ILE A 1 106 ? -3.559 0.510 -1.488 1.00 92.00 106 ILE A CA 1
ATOM 831 C C . ILE A 1 106 ? -3.563 0.866 -2.970 1.00 92.00 106 ILE A C 1
ATOM 833 O O . ILE A 1 106 ? -4.589 0.786 -3.639 1.00 92.00 106 ILE A O 1
ATOM 837 N N . HIS A 1 107 ? -2.402 1.253 -3.490 1.00 91.75 107 HIS A N 1
ATOM 838 C CA . HIS A 1 107 ? -2.260 1.699 -4.873 1.00 91.75 107 HIS A CA 1
ATOM 839 C C . HIS A 1 107 ? -1.534 0.684 -5.751 1.00 91.75 107 HIS A C 1
ATOM 841 O O . HIS A 1 107 ? -1.924 0.508 -6.898 1.00 91.75 107 HIS A O 1
ATOM 847 N N . VAL A 1 108 ? -0.485 0.023 -5.261 1.00 93.06 108 VAL A N 1
ATOM 848 C CA . VAL A 1 108 ? 0.282 -0.945 -6.065 1.00 93.06 108 VAL A CA 1
ATOM 849 C C . VAL A 1 108 ? 0.683 -2.109 -5.185 1.00 93.06 108 VAL A C 1
ATOM 851 O O . VAL A 1 108 ? 1.366 -1.885 -4.198 1.00 93.06 108 VAL A O 1
ATOM 854 N N . ILE A 1 109 ? 0.343 -3.336 -5.571 1.00 93.69 109 ILE A N 1
ATOM 855 C CA . ILE A 1 109 ? 0.855 -4.553 -4.929 1.00 93.69 109 ILE A CA 1
ATOM 856 C C . ILE A 1 109 ? 1.935 -5.125 -5.842 1.00 93.69 109 ILE A C 1
ATOM 858 O O . ILE A 1 109 ? 1.676 -5.341 -7.024 1.00 93.69 109 ILE A O 1
ATOM 862 N N . PHE A 1 110 ? 3.139 -5.361 -5.333 1.00 93.75 110 PHE A N 1
ATOM 863 C CA . PHE A 1 110 ? 4.260 -5.794 -6.164 1.00 93.75 110 PHE A CA 1
ATOM 864 C C . PHE A 1 110 ? 5.234 -6.709 -5.426 1.00 93.75 110 PHE A C 1
ATOM 866 O O . PHE A 1 110 ? 5.295 -6.742 -4.195 1.00 93.75 110 PHE A O 1
ATOM 873 N N . LYS A 1 111 ? 6.014 -7.473 -6.190 1.00 93.50 111 LYS A N 1
ATOM 874 C CA . LYS A 1 111 ? 7.140 -8.244 -5.660 1.00 93.50 111 LYS A CA 1
ATOM 875 C C . LYS A 1 111 ? 8.409 -7.401 -5.722 1.00 93.50 111 LYS A C 1
ATOM 877 O O . LYS A 1 111 ? 8.673 -6.764 -6.740 1.00 93.50 111 LYS A O 1
ATOM 882 N N . LEU A 1 112 ? 9.207 -7.429 -4.654 1.00 92.56 112 LEU A N 1
ATOM 883 C CA . LEU A 1 112 ? 10.510 -6.772 -4.659 1.00 92.56 112 LEU A CA 1
ATOM 884 C C . LEU A 1 112 ? 11.435 -7.458 -5.685 1.00 92.56 112 LEU A C 1
ATOM 886 O O . LEU A 1 112 ? 11.609 -8.680 -5.610 1.00 92.56 112 LEU A O 1
ATOM 890 N N . PRO A 1 113 ? 12.029 -6.711 -6.633 1.00 91.12 113 PRO A N 1
ATOM 891 C CA . PRO A 1 113 ? 13.000 -7.272 -7.562 1.00 91.12 113 PRO A CA 1
ATOM 892 C C . PRO A 1 113 ? 14.213 -7.853 -6.827 1.00 91.12 113 PRO A C 1
ATOM 894 O O . PRO A 1 113 ? 14.765 -7.224 -5.927 1.00 91.12 113 PRO A O 1
ATOM 897 N N . SER A 1 114 ? 14.676 -9.032 -7.247 1.00 88.31 114 SER A N 1
ATOM 898 C CA . SER A 1 114 ? 15.724 -9.784 -6.536 1.00 88.31 114 SER A CA 1
ATOM 899 C C . SER A 1 114 ? 17.078 -9.072 -6.460 1.00 88.31 114 SER A C 1
ATOM 901 O O . SER A 1 114 ? 17.895 -9.404 -5.608 1.00 88.31 114 SER A O 1
ATOM 903 N N . HIS A 1 115 ? 17.336 -8.097 -7.337 1.00 88.19 115 HIS A N 1
ATOM 904 C CA . HIS A 1 115 ? 18.570 -7.307 -7.313 1.00 88.19 115 HIS A CA 1
ATOM 905 C C . HIS A 1 115 ? 18.631 -6.316 -6.140 1.00 88.19 115 HIS A C 1
ATOM 907 O O . HIS A 1 115 ? 19.725 -5.905 -5.763 1.00 88.19 115 HIS A O 1
ATOM 913 N N . TYR A 1 116 ? 17.487 -5.972 -5.540 1.00 86.75 116 TYR A N 1
ATOM 914 C CA . TYR A 1 116 ? 17.425 -5.185 -4.303 1.00 86.75 116 TYR A CA 1
ATOM 915 C C . TYR A 1 116 ? 17.621 -6.028 -3.042 1.00 86.75 116 TYR A C 1
ATOM 917 O O . TYR A 1 116 ? 17.918 -5.493 -1.978 1.00 86.75 116 TYR A O 1
ATOM 925 N N . GLY A 1 117 ? 17.461 -7.344 -3.160 1.00 85.31 117 GLY A N 1
ATOM 926 C CA . GLY A 1 117 ? 17.470 -8.278 -2.048 1.00 85.31 117 GLY A CA 1
ATOM 927 C C . GLY A 1 117 ? 16.308 -9.259 -2.137 1.00 85.31 117 GLY A C 1
ATOM 928 O O . GLY A 1 117 ? 15.433 -9.162 -2.998 1.00 85.31 117 GLY A O 1
ATOM 929 N N . ASN A 1 118 ? 16.299 -10.221 -1.219 1.00 85.88 118 ASN A N 1
ATOM 930 C CA . ASN A 1 118 ? 15.213 -11.184 -1.106 1.00 85.88 118 ASN A CA 1
ATOM 931 C C . ASN A 1 118 ? 14.262 -10.749 0.005 1.00 85.88 118 ASN A C 1
ATOM 933 O O . ASN A 1 118 ? 14.659 -10.650 1.164 1.00 85.88 118 ASN A O 1
ATOM 937 N N . PHE A 1 119 ? 12.999 -10.534 -0.353 1.00 87.25 119 PHE A N 1
ATOM 938 C CA . PHE A 1 119 ? 11.927 -10.264 0.595 1.00 87.25 119 PHE A CA 1
ATOM 939 C C . PHE A 1 119 ? 10.788 -11.259 0.351 1.00 87.25 119 PHE A C 1
ATOM 941 O O . PHE A 1 119 ? 10.317 -11.414 -0.776 1.00 87.25 119 PHE A O 1
ATOM 948 N N . THR A 1 120 ? 10.396 -11.992 1.395 1.00 86.88 120 THR A N 1
ATOM 949 C CA . THR A 1 120 ? 9.484 -13.146 1.279 1.00 86.88 120 THR A CA 1
ATOM 950 C C . THR A 1 120 ? 8.053 -12.734 0.950 1.00 86.88 120 THR A C 1
ATOM 952 O O . THR A 1 120 ? 7.345 -13.449 0.242 1.00 86.88 120 THR A O 1
ATOM 955 N N . HIS A 1 121 ? 7.615 -11.590 1.470 1.00 88.50 121 HIS A N 1
ATOM 956 C CA . HIS A 1 121 ? 6.236 -11.133 1.357 1.00 88.50 121 HIS A CA 1
ATOM 957 C C . HIS A 1 121 ? 6.093 -10.109 0.227 1.00 88.50 121 HIS A C 1
ATOM 959 O O . HIS A 1 121 ? 7.021 -9.356 -0.044 1.00 88.50 121 HIS A O 1
ATOM 965 N N . PRO A 1 122 ? 4.954 -10.058 -0.475 1.00 91.69 122 PRO A N 1
ATOM 966 C CA . PRO A 1 122 ? 4.715 -8.975 -1.415 1.00 91.69 122 PRO A CA 1
ATOM 967 C C . PRO A 1 122 ? 4.656 -7.642 -0.668 1.00 91.69 122 PRO A C 1
ATOM 969 O O . PRO A 1 122 ? 4.250 -7.569 0.496 1.00 91.69 122 PRO A O 1
ATOM 972 N N . LEU A 1 123 ? 5.072 -6.594 -1.363 1.00 94.06 123 LEU A N 1
ATOM 973 C CA . LEU A 1 123 ? 5.053 -5.228 -0.875 1.00 94.06 123 LEU A CA 1
ATOM 974 C C . LEU A 1 123 ? 3.854 -4.498 -1.458 1.00 94.06 123 LEU A C 1
ATOM 976 O O . LEU A 1 123 ? 3.353 -4.840 -2.534 1.00 94.06 123 LEU A O 1
ATOM 980 N N . THR A 1 124 ? 3.418 -3.463 -0.756 1.00 94.00 124 THR A N 1
ATOM 981 C CA . THR A 1 124 ? 2.409 -2.555 -1.272 1.00 94.00 124 THR A CA 1
ATOM 982 C C . THR A 1 124 ? 2.837 -1.107 -1.139 1.00 94.00 124 THR A C 1
ATOM 984 O O . THR A 1 124 ? 3.360 -0.688 -0.109 1.00 94.00 124 THR A O 1
ATOM 987 N N . TYR A 1 125 ? 2.617 -0.338 -2.200 1.00 94.12 125 TYR A N 1
ATOM 988 C CA . TYR A 1 125 ? 2.659 1.112 -2.154 1.00 94.12 125 TYR A CA 1
ATOM 989 C C . TYR A 1 125 ? 1.285 1.628 -1.741 1.00 94.12 125 TYR A C 1
ATOM 991 O O . TYR A 1 125 ? 0.272 1.352 -2.399 1.00 94.12 125 TYR A O 1
ATOM 999 N N . ILE A 1 126 ? 1.279 2.402 -0.666 1.00 92.75 126 ILE A N 1
ATOM 1000 C CA . ILE A 1 126 ? 0.077 2.927 -0.036 1.00 92.75 126 ILE A CA 1
ATOM 1001 C C . ILE A 1 126 ? 0.127 4.447 0.044 1.00 92.75 126 ILE A C 1
ATOM 1003 O O . ILE A 1 126 ? 1.196 5.053 0.150 1.00 92.75 126 ILE A O 1
ATOM 1007 N N . LYS A 1 127 ? -1.052 5.064 0.026 1.00 92.12 127 LYS A N 1
ATOM 1008 C CA . LYS A 1 127 ? -1.236 6.478 0.355 1.00 92.12 127 LYS A CA 1
ATOM 1009 C C . LYS A 1 127 ? -1.956 6.596 1.681 1.00 92.12 127 LYS A C 1
ATOM 1011 O O . LYS A 1 127 ? -3.028 6.023 1.857 1.00 92.12 127 LYS A O 1
ATOM 1016 N N . TRP A 1 128 ? -1.379 7.354 2.595 1.00 89.38 128 TRP A N 1
ATOM 1017 C CA . TRP A 1 128 ? -1.901 7.496 3.941 1.00 89.38 128 TRP A CA 1
ATOM 1018 C C . TRP A 1 128 ? -3.086 8.459 3.994 1.00 89.38 128 TRP A C 1
ATOM 1020 O O . TRP A 1 128 ? -3.074 9.540 3.395 1.00 89.38 128 TRP A O 1
ATOM 1030 N N . PHE A 1 129 ? -4.093 8.091 4.777 1.00 86.19 129 PHE A N 1
ATOM 1031 C CA . PHE A 1 129 ? -5.052 9.047 5.318 1.00 86.19 129 PHE A CA 1
ATOM 1032 C C . PHE A 1 129 ? -4.482 9.669 6.595 1.00 86.19 129 PHE A C 1
ATOM 1034 O O . PHE A 1 129 ? -3.533 9.148 7.182 1.00 86.19 129 PHE A O 1
ATOM 1041 N N . CYS A 1 130 ? -5.022 10.804 7.021 1.00 79.50 130 CYS A N 1
ATOM 1042 C CA . CYS A 1 130 ? -4.755 11.348 8.342 1.00 79.50 130 CYS A CA 1
ATOM 1043 C C . CYS A 1 130 ? -5.133 10.311 9.412 1.00 79.50 130 CYS A C 1
ATOM 1045 O O . CYS A 1 130 ? -6.070 9.535 9.197 1.00 79.50 130 CYS A O 1
ATOM 1047 N N . PRO A 1 131 ? -4.416 10.280 10.548 1.00 76.31 131 PRO A N 1
ATOM 1048 C CA . PRO A 1 131 ? -4.844 9.509 11.708 1.00 76.31 131 PRO A CA 1
ATOM 1049 C C . PRO A 1 131 ? -6.314 9.789 12.033 1.00 76.31 131 PRO A C 1
ATOM 1051 O O . PRO A 1 131 ? -6.783 10.919 11.873 1.00 76.31 131 PRO A O 1
ATOM 1054 N N . LEU A 1 132 ? -7.040 8.752 12.451 1.00 72.00 132 LEU A N 1
ATOM 1055 C CA . LEU A 1 132 ? -8.439 8.898 12.834 1.00 72.00 132 LEU A CA 1
ATOM 1056 C C . LEU A 1 132 ? -8.512 9.809 14.066 1.00 72.00 132 LEU A C 1
ATOM 1058 O O . LEU A 1 132 ? -7.886 9.531 15.085 1.00 72.00 132 LEU A O 1
ATOM 1062 N N . HIS A 1 133 ? -9.241 10.914 13.937 1.00 68.19 133 HIS A N 1
ATOM 1063 C CA . HIS A 1 133 ? -9.570 11.821 15.036 1.00 68.19 133 HIS A CA 1
ATOM 1064 C C . HIS A 1 133 ? -10.954 11.492 15.596 1.00 68.19 133 HIS A C 1
ATOM 1066 O O . HIS A 1 133 ? -11.594 10.553 15.129 1.00 68.19 133 HIS A O 1
ATOM 1072 N N . ASP A 1 134 ? -11.414 12.258 16.585 1.00 71.25 134 ASP A N 1
ATOM 1073 C CA . ASP A 1 134 ? -12.742 12.083 17.167 1.00 71.25 134 ASP A CA 1
ATOM 1074 C C . ASP A 1 134 ? -13.828 11.977 16.077 1.00 71.25 134 ASP A C 1
ATOM 1076 O O . ASP A 1 134 ? -13.795 12.730 15.093 1.00 71.25 134 ASP A O 1
ATOM 1080 N N . PRO A 1 135 ? -14.767 11.022 16.211 1.00 74.50 135 PRO A N 1
ATOM 1081 C CA . PRO A 1 135 ? -15.810 10.808 15.220 1.00 74.50 135 PRO A CA 1
ATOM 1082 C C . PRO A 1 135 ? -16.674 12.062 15.065 1.00 74.50 135 PRO A C 1
ATOM 1084 O O . PRO A 1 135 ? -16.879 12.829 16.009 1.00 74.50 135 PRO A O 1
ATOM 1087 N N . GLU A 1 136 ? -17.196 12.272 13.857 1.00 78.31 136 GLU A N 1
ATOM 1088 C CA . GLU A 1 136 ? -18.031 13.434 13.573 1.00 78.31 136 GLU A CA 1
ATOM 1089 C C . GLU A 1 136 ? -19.247 13.451 14.520 1.00 78.31 136 GLU A C 1
ATOM 1091 O O . GLU A 1 136 ? -19.978 12.461 14.590 1.00 78.31 136 GLU A O 1
ATOM 1096 N N . PRO A 1 137 ? -19.538 14.576 15.197 1.00 74.56 137 PRO A N 1
ATOM 1097 C CA . PRO A 1 137 ? -20.556 14.632 16.246 1.00 74.56 137 PRO A CA 1
ATOM 1098 C C . PRO A 1 137 ? -21.983 14.344 15.755 1.00 74.56 137 PRO A C 1
ATOM 1100 O O . PRO A 1 137 ? -22.862 14.063 16.565 1.00 74.56 137 PRO A O 1
ATOM 1103 N N . THR A 1 138 ? -22.239 14.426 14.447 1.00 78.44 138 THR A N 1
ATOM 1104 C CA . THR A 1 138 ? -23.567 14.195 13.865 1.00 78.44 138 THR A CA 1
ATOM 1105 C C . THR A 1 138 ? -23.776 12.754 13.405 1.00 78.44 138 THR A C 1
ATOM 1107 O O . THR A 1 138 ? -24.846 12.195 13.635 1.00 78.44 138 THR A O 1
ATOM 1110 N N . THR A 1 139 ? -22.782 12.139 12.761 1.00 78.12 139 THR A N 1
ATOM 1111 C CA . THR A 1 139 ? -22.900 10.779 12.203 1.00 78.12 139 THR A CA 1
ATOM 1112 C C . THR A 1 139 ? -22.271 9.711 13.096 1.00 78.12 139 THR A C 1
ATOM 1114 O O . THR A 1 139 ? -22.552 8.527 12.919 1.00 78.12 139 THR A O 1
ATOM 1117 N N . ASN A 1 140 ? -21.437 10.120 14.057 1.00 77.06 140 ASN A N 1
ATOM 1118 C CA . ASN A 1 140 ? -20.566 9.264 14.859 1.00 77.06 140 ASN A CA 1
ATOM 1119 C C . ASN A 1 140 ? -19.649 8.362 14.004 1.00 77.06 140 ASN A C 1
ATOM 1121 O O . ASN A 1 140 ? -19.233 7.288 14.438 1.00 77.06 140 ASN A O 1
ATOM 1125 N N . LEU A 1 141 ? -19.354 8.791 12.770 1.00 80.12 141 LEU A N 1
ATOM 1126 C CA . LEU A 1 141 ? -18.448 8.112 11.851 1.00 80.12 141 LEU A CA 1
ATOM 1127 C C . LEU A 1 141 ? -17.098 8.824 11.814 1.00 80.12 141 LEU A C 1
ATOM 1129 O O . LEU A 1 141 ? -17.007 10.049 11.922 1.00 80.12 141 LEU A O 1
ATOM 1133 N N . TYR A 1 142 ? -16.040 8.048 11.602 1.00 75.00 142 TYR A N 1
ATOM 1134 C CA . TYR A 1 142 ? -14.719 8.603 11.359 1.00 75.00 142 TYR A CA 1
ATOM 1135 C C . TYR A 1 142 ? -14.620 9.172 9.942 1.00 75.00 142 TYR A C 1
ATOM 1137 O O . TYR A 1 142 ? -14.894 8.480 8.958 1.00 75.00 142 TYR A O 1
ATOM 1145 N N . GLN A 1 143 ? -14.181 10.425 9.828 1.00 75.44 143 GLN A N 1
ATOM 1146 C CA . GLN A 1 143 ? -13.932 11.058 8.536 1.00 75.44 143 GLN A CA 1
ATOM 1147 C C . GLN A 1 143 ? -12.499 10.782 8.074 1.00 75.44 143 GLN A C 1
ATOM 1149 O O . GLN A 1 143 ? -11.526 11.177 8.716 1.00 75.44 143 GLN A O 1
ATOM 1154 N N . LEU A 1 144 ? -12.366 10.118 6.926 1.00 75.38 144 LEU A N 1
ATOM 1155 C CA . LEU A 1 144 ? -11.073 9.868 6.296 1.00 75.38 144 LEU A CA 1
ATOM 1156 C C . LEU A 1 144 ? -10.642 11.087 5.477 1.00 75.38 144 LEU A C 1
ATOM 1158 O O . LEU A 1 144 ? -11.146 11.332 4.381 1.00 75.38 144 LEU A O 1
ATOM 1162 N N . VAL A 1 145 ? -9.666 11.832 5.989 1.00 76.31 145 VAL A N 1
ATOM 1163 C CA . VAL A 1 145 ? -9.016 12.932 5.261 1.00 76.31 145 VAL A CA 1
ATOM 1164 C C . VAL A 1 145 ? -7.706 12.426 4.669 1.00 76.31 145 VAL A C 1
ATOM 1166 O O . VAL A 1 145 ? -6.978 11.690 5.326 1.00 76.31 145 VAL A O 1
ATOM 1169 N N . ARG A 1 146 ? -7.373 12.779 3.424 1.00 75.75 146 ARG A N 1
ATOM 1170 C CA . ARG A 1 146 ? -6.078 12.393 2.835 1.00 75.75 146 ARG A CA 1
ATOM 1171 C C . ARG A 1 146 ? -4.936 13.125 3.537 1.00 75.75 146 ARG A C 1
ATOM 1173 O O . ARG A 1 146 ? -5.008 14.339 3.705 1.00 75.75 146 ARG A O 1
ATOM 1180 N N . SER A 1 147 ? -3.868 12.406 3.886 1.00 65.25 147 SER A N 1
ATOM 1181 C CA . SER A 1 147 ? -2.685 13.035 4.472 1.00 65.25 147 SER A CA 1
ATOM 1182 C C . SER A 1 147 ? -1.935 13.826 3.402 1.00 65.25 147 SER A C 1
ATOM 1184 O O . SER A 1 147 ? -1.475 13.259 2.409 1.00 65.25 147 SER A O 1
ATOM 1186 N N . THR A 1 148 ? -1.819 15.139 3.595 1.00 62.25 148 THR A N 1
ATOM 1187 C CA . THR A 1 148 ? -1.064 16.040 2.717 1.00 62.25 148 THR A CA 1
ATOM 1188 C C . THR A 1 148 ? 0.147 16.596 3.461 1.00 62.25 148 THR A C 1
ATOM 1190 O O . THR A 1 148 ? -0.019 17.316 4.442 1.00 62.25 148 THR A O 1
ATOM 1193 N N . HIS A 1 149 ? 1.359 16.313 2.987 1.00 55.84 149 HIS A N 1
ATOM 1194 C CA . HIS 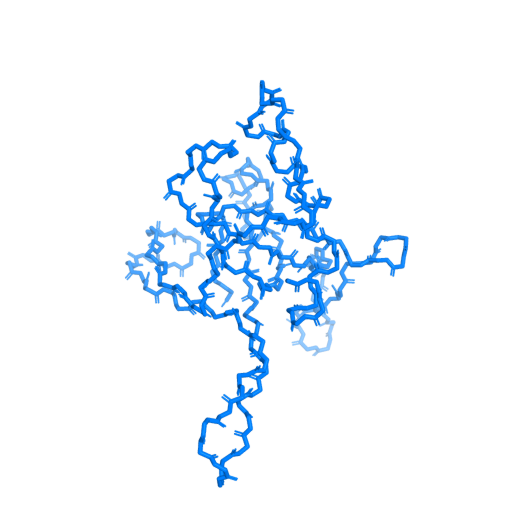A 1 149 ? 2.602 16.925 3.457 1.00 55.84 149 HIS A CA 1
ATOM 1195 C C . HIS A 1 149 ? 3.203 17.744 2.308 1.00 55.84 149 HIS A C 1
ATOM 1197 O O . HIS A 1 149 ? 3.419 17.206 1.226 1.00 55.84 149 HIS A O 1
ATOM 1203 N N . ASN A 1 150 ? 3.428 19.051 2.500 1.00 53.19 150 ASN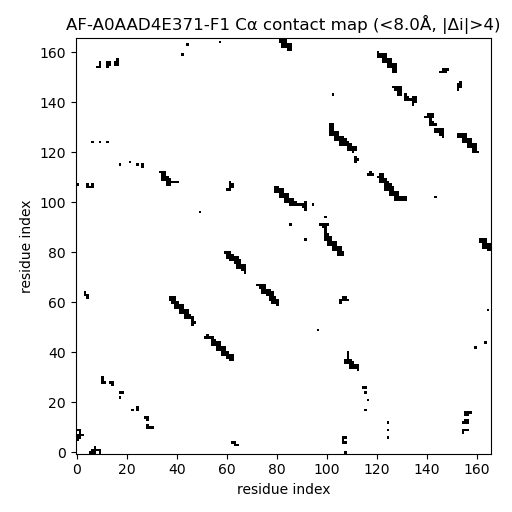 A N 1
ATOM 1204 C CA . ASN A 1 150 ? 3.909 19.971 1.453 1.00 53.19 150 ASN A CA 1
ATOM 1205 C C . ASN A 1 150 ? 3.144 19.853 0.114 1.00 53.19 150 ASN A C 1
ATOM 1207 O O . ASN A 1 150 ? 3.750 19.755 -0.948 1.00 53.19 150 ASN A O 1
ATOM 1211 N N . GLN A 1 151 ? 1.805 19.834 0.164 1.00 55.56 151 GLN A N 1
ATOM 1212 C CA . GLN A 1 151 ? 0.918 19.661 -1.005 1.00 55.56 151 GLN A CA 1
ATOM 1213 C C . GLN A 1 151 ? 1.045 18.308 -1.744 1.00 55.56 151 GLN A C 1
ATOM 1215 O O . GLN A 1 151 ? 0.401 18.117 -2.775 1.00 55.56 151 GLN A O 1
ATOM 1220 N N . GLN A 1 152 ? 1.800 17.343 -1.210 1.00 52.16 152 GLN A N 1
ATOM 1221 C CA . GLN A 1 152 ? 1.924 15.982 -1.739 1.00 52.16 152 GLN A CA 1
ATOM 1222 C C . GLN A 1 152 ? 1.280 14.965 -0.787 1.00 52.16 152 GLN A C 1
ATOM 1224 O O . GLN A 1 152 ? 1.245 15.160 0.427 1.00 52.16 152 GLN A O 1
ATOM 1229 N N . CYS A 1 153 ? 0.708 13.890 -1.335 1.00 61.28 153 CYS A N 1
ATOM 1230 C CA . CYS A 1 153 ? 0.101 12.836 -0.519 1.00 61.28 153 CYS A CA 1
ATOM 1231 C C . CYS A 1 153 ? 1.205 12.066 0.216 1.00 61.28 153 CYS A C 1
ATOM 1233 O O . CYS A 1 153 ? 2.106 11.551 -0.440 1.00 61.28 153 CYS A O 1
ATOM 1235 N N . PHE A 1 154 ? 1.129 11.941 1.545 1.00 82.00 154 PHE A N 1
ATOM 1236 C CA . PHE A 1 154 ? 2.090 11.110 2.277 1.00 82.00 154 PHE A CA 1
ATOM 1237 C C . PHE A 1 154 ? 1.908 9.647 1.851 1.00 82.00 154 PHE A C 1
ATOM 1239 O O . PHE A 1 154 ? 0.808 9.097 1.938 1.00 82.00 154 PHE A O 1
ATOM 1246 N N . ALA A 1 155 ? 2.975 9.024 1.359 1.00 88.62 155 ALA A N 1
ATOM 1247 C CA . ALA A 1 155 ? 2.947 7.677 0.810 1.00 88.62 155 ALA A CA 1
ATOM 1248 C C . ALA A 1 155 ? 4.151 6.870 1.291 1.00 88.62 155 ALA A C 1
ATOM 1250 O O . ALA A 1 155 ? 5.221 7.424 1.542 1.00 88.62 155 ALA A O 1
ATOM 1251 N N . SER A 1 156 ? 3.982 5.558 1.403 1.00 91.62 156 SER A N 1
ATOM 1252 C CA . SER A 1 156 ? 5.064 4.653 1.784 1.00 91.62 156 SER A CA 1
ATOM 1253 C C . SER A 1 156 ? 4.923 3.301 1.098 1.00 91.62 156 SER A C 1
ATOM 1255 O O . SER A 1 156 ? 3.859 2.945 0.591 1.00 91.62 156 SER A O 1
ATOM 1257 N N . VAL A 1 157 ? 6.016 2.544 1.089 1.00 92.75 157 VAL A N 1
ATOM 1258 C CA . VAL A 1 157 ? 6.001 1.118 0.772 1.00 92.75 157 VAL A CA 1
ATOM 1259 C C . VAL A 1 157 ? 6.002 0.353 2.089 1.00 92.75 157 VAL A C 1
ATOM 1261 O O . VAL A 1 157 ? 6.808 0.658 2.965 1.00 92.75 157 VAL A O 1
ATOM 1264 N N . VAL A 1 158 ? 5.090 -0.604 2.237 1.00 91.69 158 VAL A N 1
ATOM 1265 C CA . VAL A 1 158 ? 4.973 -1.453 3.432 1.00 91.69 158 VAL A CA 1
ATOM 1266 C C . VAL A 1 158 ? 4.867 -2.924 3.043 1.00 91.69 158 VAL A C 1
ATOM 1268 O O . VAL A 1 158 ? 4.500 -3.259 1.911 1.00 91.69 158 VAL A O 1
ATOM 1271 N N . SER A 1 159 ? 5.188 -3.810 3.984 1.00 90.88 159 SER A N 1
ATOM 1272 C CA . SER A 1 159 ? 4.949 -5.242 3.819 1.00 90.88 159 SER A CA 1
ATOM 1273 C C . SER A 1 159 ? 3.452 -5.524 3.871 1.00 90.88 159 SER A C 1
ATOM 1275 O O . SER A 1 159 ? 2.740 -4.982 4.714 1.00 90.88 159 SER A O 1
ATOM 1277 N N . MET A 1 160 ? 2.964 -6.436 3.027 1.00 86.06 160 MET A N 1
ATOM 1278 C CA . MET A 1 160 ? 1.563 -6.873 3.093 1.00 86.06 160 MET A CA 1
ATOM 1279 C C . MET A 1 160 ? 1.201 -7.586 4.404 1.00 86.06 160 MET A C 1
ATOM 1281 O O . MET A 1 160 ? 0.023 -7.790 4.674 1.00 86.06 160 MET A O 1
ATOM 1285 N N . GLN A 1 161 ? 2.182 -7.966 5.226 1.00 84.06 161 GLN A N 1
ATOM 1286 C CA . GLN A 1 161 ? 1.927 -8.518 6.561 1.00 84.06 161 GLN A CA 1
ATOM 1287 C C . GLN A 1 161 ? 1.449 -7.475 7.569 1.00 84.06 161 GLN A C 1
ATOM 1289 O O . GLN A 1 161 ? 0.737 -7.830 8.504 1.00 84.06 161 GLN A O 1
ATOM 1294 N N . ASP A 1 162 ? 1.817 -6.212 7.363 1.00 83.69 162 ASP A N 1
ATOM 1295 C CA . ASP A 1 162 ? 1.466 -5.112 8.263 1.00 83.69 162 ASP A CA 1
ATOM 1296 C C . ASP A 1 162 ? 0.101 -4.504 7.902 1.00 83.69 162 ASP A C 1
ATOM 1298 O O . ASP A 1 162 ? -0.357 -3.561 8.544 1.00 83.69 162 ASP A O 1
ATOM 1302 N N . VAL A 1 163 ? -0.557 -5.034 6.864 1.00 82.81 163 VAL A N 1
ATOM 1303 C CA . VAL A 1 163 ? -1.846 -4.568 6.351 1.00 82.81 163 VAL A CA 1
ATOM 1304 C C . VAL A 1 163 ? -2.980 -5.409 6.936 1.00 82.81 163 VAL A C 1
ATOM 1306 O O . VAL A 1 163 ? -3.012 -6.632 6.804 1.00 82.81 163 VAL A O 1
ATOM 1309 N N . LEU A 1 164 ? -3.952 -4.733 7.534 1.00 77.19 164 LEU A N 1
ATOM 1310 C CA . LEU A 1 164 ? -5.188 -5.272 8.091 1.00 77.19 164 LEU A CA 1
ATOM 1311 C C . LEU A 1 164 ? -6.371 -4.677 7.316 1.00 77.19 164 LEU A C 1
ATOM 1313 O O . LEU A 1 164 ? -6.410 -3.479 7.067 1.00 77.19 164 LEU A O 1
ATOM 1317 N N . GLN A 1 165 ? -7.357 -5.479 6.918 1.00 68.50 165 GLN A N 1
ATOM 1318 C CA . GLN A 1 165 ? -8.535 -4.919 6.241 1.00 68.50 165 GLN A CA 1
ATOM 1319 C C . GLN A 1 165 ? -9.442 -4.206 7.256 1.00 68.50 165 GLN A C 1
ATOM 1321 O O . GLN A 1 165 ? -9.582 -4.690 8.380 1.00 68.50 165 GLN A O 1
ATOM 1326 N N . ALA A 1 166 ? -9.996 -3.058 6.852 1.00 56.28 166 ALA A N 1
ATOM 1327 C CA . ALA A 1 166 ? -10.955 -2.265 7.623 1.00 56.28 166 ALA A CA 1
ATOM 1328 C C . ALA A 1 166 ? -12.376 -2.834 7.567 1.00 56.28 166 ALA A C 1
ATOM 1330 O O . ALA A 1 166 ? -12.720 -3.441 6.525 1.00 56.28 166 ALA A O 1
#

pLDDT: mean 80.98, std 10.49, range [52.16, 94.12]

Organism: NCBI:txid1912939

Foldseek 3Di:
DCPQLVLVCVQVQVQVVLCVPPVPDPDGRDPPDDWAWDQWDWDFAAQDPQPHNDGDIDIFGAGGFACDPDPVDHTRHTDWAKWWFQQDPVLVVPDDHQGRIFIWIWRIWTADPPSSHDDPAIKTKIFTWPGFDQADPPPSHTDTHFDADPNDTDIHIDGPNRTGGD

Solvent-accessible surface area (backbone atoms only — not comparable to full-atom values): 9754 Å² total; per-residue (Å²): 100,37,84,69,45,66,39,73,63,45,55,64,19,44,36,54,40,42,54,70,80,39,69,83,58,89,72,74,70,60,95,85,63,80,68,58,70,42,56,59,50,76,44,77,47,74,62,35,96,91,81,40,87,55,78,47,78,45,80,47,41,17,34,43,64,43,78,50,90,52,92,90,49,79,53,45,70,61,44,60,39,65,28,30,28,62,76,32,69,66,43,44,74,72,46,82,86,63,43,32,47,36,44,28,36,36,41,40,35,30,46,71,50,68,89,80,42,89,65,96,62,48,32,30,37,32,38,35,34,42,70,83,62,84,46,40,91,86,78,68,43,70,76,86,44,76,26,68,54,96,91,36,72,42,57,40,45,44,55,56,83,45,52,41,82,111

Sequence (166 aa):
LQTIFGAIDFIPALQTFLNHHFPCSSVSASNYDWFDVFKSILLILPKNSHVSDLKWLNHLQAHPPIPNHEHCKPAAPAHFDVAFVVKDCDAWKSGTGLDGLQVAQIHVIFKLPSHYGNFTHPLTYIKWFCPLHDPEPTTNLYQLVRSTHNQQCFASVVSMQDVLQA

Secondary structure (DSSP, 8-state):
-HHHH--TTHHHHHHHHHHHH-TT--PPP-TT---EEESEEEEEEPPBTTTBSS-EEEEEEEE--B--SSTTSPPBPPEE-EEEEES-HHHHHHSSSSTTEEEEEEEEEEEPPTTT---SSPEEEEEEBPPP-SPPTTT-PPP-PBPEETTEE-EEEEEGGGEEE-

Mean predicted aligned error: 8.26 Å